Protein AF-A0A7S2MTX1-F1 (afdb_monomer_lite)

Secondary structure (DSSP, 8-state):
-------------------------------------------------PPP----------S--TTHHHHHHHHHHHHHHHHHHHHHHHHH-TTHHHHHHHHHHHHHHHHHTT-GGG-SHHHHHHHHHHHHHHHHHHHHHHHHHHHHHHHHHHHHHHHHTTS---------

pLDDT: mean 74.72, std 20.44, range [40.81, 98.38]

Organism: NCBI:txid374047

Radius of gyration: 31.08 Å; chains: 1; bounding box: 96×94×58 Å

Sequence (172 aa):
MMPASSDDQLQSSLTPSSSPSCEREVNDSPEPAADAPGPALYSPSRVSAGNPKRDANAKKGTDKARGSDETSKQRERFIIFIRILFKCIDETDPQLRPLAKRIVKECTLRNREGHPGYQPLVEAVQSRLQSVVGDTHWKRAEEYLRYFVATRKRTARGRQALSSNPMDRKLE

Structure (mmCIF, N/CA/C/O backbone):
data_AF-A0A7S2MTX1-F1
#
_entry.id   AF-A0A7S2MTX1-F1
#
loop_
_atom_site.group_PDB
_atom_site.id
_atom_site.type_symbol
_atom_site.label_atom_id
_atom_site.label_alt_id
_atom_site.label_comp_id
_atom_site.label_asym_id
_atom_site.label_entity_id
_atom_site.label_seq_id
_atom_site.pdbx_PDB_ins_code
_atom_site.Cartn_x
_atom_site.Cartn_y
_atom_site.Cartn_z
_atom_site.occupancy
_atom_site.B_iso_or_equiv
_atom_site.auth_seq_id
_atom_site.auth_comp_id
_atom_site.auth_asym_id
_atom_site.auth_atom_id
_atom_site.pdbx_PDB_model_num
ATOM 1 N N . MET A 1 1 ? -53.347 -24.215 -5.303 1.00 52.19 1 MET A N 1
ATOM 2 C CA . MET A 1 1 ? -53.698 -25.547 -4.766 1.00 52.19 1 MET A CA 1
ATOM 3 C C . MET A 1 1 ? -52.737 -26.564 -5.370 1.00 52.19 1 MET A C 1
ATOM 5 O O . MET A 1 1 ? -52.654 -26.591 -6.589 1.00 52.19 1 MET A O 1
ATOM 9 N N . MET A 1 2 ? -52.083 -27.360 -4.504 1.00 48.50 2 MET A N 1
ATOM 10 C CA . MET A 1 2 ? -51.206 -28.533 -4.758 1.00 48.50 2 MET A CA 1
ATOM 11 C C . MET A 1 2 ? -49.745 -28.250 -5.214 1.00 48.50 2 MET A C 1
ATOM 13 O O . MET A 1 2 ? -49.523 -27.239 -5.872 1.00 48.50 2 MET A O 1
ATOM 17 N N . PRO A 1 3 ? -48.750 -29.111 -4.871 1.00 64.12 3 PRO A N 1
ATOM 18 C CA . PRO A 1 3 ? -48.204 -29.297 -3.516 1.00 64.12 3 PRO A CA 1
ATOM 19 C C . PRO A 1 3 ? -46.650 -29.382 -3.457 1.00 64.12 3 PRO A C 1
ATOM 21 O O . PRO A 1 3 ? -45.943 -29.199 -4.441 1.00 64.12 3 PRO A O 1
ATOM 24 N N . ALA A 1 4 ? -46.182 -29.639 -2.234 1.00 58.47 4 ALA A N 1
ATOM 25 C CA . ALA A 1 4 ? -44.828 -29.779 -1.698 1.00 58.47 4 ALA A CA 1
ATOM 26 C C . ALA A 1 4 ? -43.936 -30.918 -2.254 1.00 58.47 4 ALA A C 1
ATOM 28 O O . ALA A 1 4 ? -44.442 -31.886 -2.818 1.00 58.47 4 ALA A O 1
ATOM 29 N N . SER A 1 5 ? -42.641 -30.829 -1.893 1.00 54.34 5 SER A N 1
ATOM 30 C CA . SER A 1 5 ? -41.557 -31.851 -1.828 1.00 54.34 5 SER A CA 1
ATOM 31 C C . SER A 1 5 ? -40.366 -31.502 -2.740 1.00 54.34 5 SER A C 1
ATOM 33 O O . SER A 1 5 ? -40.574 -31.047 -3.855 1.00 54.34 5 SER A O 1
ATOM 35 N N . SER A 1 6 ? -39.096 -31.627 -2.349 1.00 64.00 6 SER A N 1
ATOM 36 C CA . SER A 1 6 ? -38.511 -32.483 -1.315 1.00 64.00 6 SER A CA 1
ATOM 37 C C . SER A 1 6 ? -37.344 -31.804 -0.599 1.00 64.00 6 SER A C 1
ATOM 39 O O . SER A 1 6 ? -36.483 -31.180 -1.217 1.00 64.00 6 SER A O 1
ATOM 41 N N . ASP A 1 7 ? -37.349 -31.998 0.712 1.00 56.84 7 ASP A N 1
ATOM 42 C CA . ASP A 1 7 ? -36.225 -31.916 1.636 1.00 56.84 7 ASP A CA 1
ATOM 43 C C . ASP A 1 7 ? -35.286 -33.104 1.340 1.00 56.84 7 ASP A C 1
ATOM 45 O O . ASP A 1 7 ? -35.750 -34.245 1.353 1.00 56.84 7 ASP A O 1
ATOM 49 N N . ASP A 1 8 ? -34.004 -32.864 1.051 1.00 61.47 8 ASP A N 1
ATOM 50 C CA . ASP A 1 8 ? -32.977 -33.914 1.102 1.00 61.47 8 ASP A CA 1
ATOM 51 C C . ASP A 1 8 ? -31.849 -33.454 2.029 1.00 61.47 8 ASP A C 1
ATOM 53 O O . ASP A 1 8 ? -30.986 -32.636 1.696 1.00 61.47 8 ASP A O 1
ATOM 57 N N . GLN A 1 9 ? -31.947 -33.958 3.256 1.00 53.06 9 GLN A N 1
ATOM 58 C CA . GLN A 1 9 ? -30.879 -34.020 4.234 1.00 53.06 9 GLN A CA 1
ATOM 59 C C . GLN A 1 9 ? -29.730 -34.867 3.688 1.00 53.06 9 GLN A C 1
ATOM 61 O O . GLN A 1 9 ? -29.823 -36.093 3.665 1.00 53.06 9 GLN A O 1
ATOM 66 N N . LEU A 1 10 ? -28.583 -34.240 3.437 1.00 64.12 10 LEU A N 1
ATOM 67 C CA . LEU A 1 10 ? -27.307 -34.936 3.561 1.00 64.12 10 LEU A CA 1
ATOM 68 C C . LEU A 1 10 ? -26.622 -34.505 4.852 1.00 64.12 10 LEU A C 1
ATOM 70 O O . LEU A 1 10 ? -25.964 -33.472 4.967 1.00 64.12 10 LEU A O 1
ATOM 74 N N . GLN A 1 11 ? -26.869 -35.355 5.843 1.00 54.03 11 GLN A N 1
ATOM 75 C CA . GLN A 1 11 ? -26.164 -35.466 7.100 1.00 54.03 11 GLN A CA 1
ATOM 76 C C . GLN A 1 11 ? -24.695 -35.873 6.870 1.00 54.03 11 GLN A C 1
ATOM 78 O O . GLN A 1 11 ? -24.394 -36.726 6.042 1.00 54.03 11 GLN A O 1
ATOM 83 N N . SER A 1 12 ? -23.828 -35.334 7.729 1.00 51.59 12 SER A N 1
ATOM 84 C CA . SER A 1 12 ? -22.703 -36.043 8.353 1.00 51.59 12 SER A CA 1
ATOM 85 C C . SER A 1 12 ? -21.522 -36.510 7.494 1.00 51.59 12 SER A C 1
ATOM 87 O O . SER A 1 12 ? -21.527 -37.600 6.936 1.00 51.59 12 SER A O 1
ATOM 89 N N . SER A 1 13 ? -20.391 -35.822 7.667 1.00 52.16 13 SER A N 1
ATOM 90 C CA . SER A 1 13 ? -19.169 -36.509 8.112 1.00 52.16 13 SER A CA 1
ATOM 91 C C . SER A 1 13 ? -18.204 -35.520 8.768 1.00 52.16 13 SER A C 1
ATOM 93 O O . SER A 1 13 ? -17.438 -34.821 8.106 1.00 52.16 13 SER A O 1
ATOM 95 N N . LEU A 1 14 ? -18.268 -35.471 10.098 1.00 48.16 14 LEU A N 1
ATOM 96 C CA . LEU A 1 14 ? -17.227 -34.932 10.964 1.00 48.16 14 LEU A CA 1
ATOM 97 C C . LEU A 1 14 ? -15.992 -35.831 10.829 1.00 48.16 14 LEU A C 1
ATOM 99 O O . LEU A 1 14 ? -16.038 -36.997 11.215 1.00 48.16 14 LEU A O 1
ATOM 103 N N . THR A 1 15 ? -14.894 -35.307 10.291 1.00 62.75 15 THR A N 1
ATOM 104 C CA . THR A 1 15 ? -13.593 -35.982 10.361 1.00 62.75 15 THR A CA 1
ATOM 105 C C . THR A 1 15 ? -12.849 -35.544 11.622 1.00 62.75 15 THR A C 1
ATOM 107 O O . THR A 1 15 ? -12.782 -34.342 11.898 1.00 62.75 15 THR A O 1
ATOM 110 N N . PRO A 1 16 ? -12.287 -36.487 12.393 1.00 56.62 16 PRO A N 1
ATOM 111 C CA . PRO A 1 16 ? -11.637 -36.201 13.659 1.00 56.62 16 PRO A CA 1
ATOM 112 C C . PRO A 1 16 ? -10.255 -35.563 13.490 1.00 56.62 16 PRO A C 1
ATOM 114 O O . PRO A 1 16 ? -9.456 -35.929 12.631 1.00 56.62 16 PRO A O 1
ATOM 117 N N . SER A 1 17 ? -10.011 -34.627 14.404 1.00 55.75 17 SER A N 1
ATOM 118 C CA . SER A 1 17 ? -8.734 -34.245 15.000 1.00 55.75 17 SER A CA 1
ATOM 119 C C . SER A 1 17 ? -7.609 -35.276 14.830 1.00 55.75 17 SER A C 1
ATOM 121 O O . SER A 1 17 ? -7.720 -36.423 15.257 1.00 55.75 17 SER A O 1
ATOM 123 N N . SER A 1 18 ? -6.489 -34.831 14.268 1.00 50.56 18 SER A N 1
ATOM 124 C CA . SER A 1 18 ? -5.187 -35.472 14.441 1.00 50.56 18 SER A CA 1
ATOM 125 C C . SER A 1 18 ? -4.182 -34.396 14.815 1.00 50.56 18 SER A C 1
ATOM 127 O O . SER A 1 18 ? -3.573 -33.751 13.965 1.00 50.56 18 SER A O 1
ATOM 129 N N . SER A 1 19 ? -4.060 -34.191 16.122 1.00 53.41 19 SER A N 1
ATOM 130 C CA . SER A 1 19 ? -2.916 -33.546 16.751 1.00 53.41 19 SER A CA 1
ATOM 131 C C . SER A 1 19 ? -1.718 -34.498 16.707 1.00 53.41 19 SER A C 1
ATOM 133 O O . SER A 1 19 ? -1.795 -35.572 17.305 1.00 53.41 19 SER A O 1
ATOM 135 N N . PRO A 1 20 ? -0.583 -34.129 16.097 1.00 62.81 20 PRO A N 1
ATOM 136 C CA . PRO A 1 20 ? 0.694 -34.696 16.486 1.00 62.81 20 PRO A CA 1
ATOM 137 C C . PRO A 1 20 ? 1.197 -33.950 17.727 1.00 62.81 20 PRO A C 1
ATOM 139 O O . PRO A 1 20 ? 1.721 -32.839 17.655 1.00 62.81 20 PRO A O 1
ATOM 142 N N . SER A 1 21 ? 0.987 -34.587 18.879 1.00 51.72 21 SER A N 1
ATOM 143 C CA . SER A 1 21 ? 1.722 -34.312 20.109 1.00 51.72 21 SER A CA 1
ATOM 144 C C . SER A 1 21 ? 3.173 -34.735 19.881 1.00 51.72 21 SER A C 1
ATOM 146 O O . SER A 1 21 ? 3.474 -35.926 19.839 1.00 51.72 21 SER A O 1
ATOM 148 N N . CYS A 1 22 ? 4.063 -33.767 19.678 1.00 40.81 22 CYS A N 1
ATOM 149 C CA . CYS A 1 22 ? 5.504 -33.987 19.740 1.00 40.81 22 CYS A CA 1
ATOM 150 C C . CYS A 1 22 ? 6.009 -33.363 21.038 1.00 40.81 22 CYS A C 1
ATOM 152 O O . CYS A 1 22 ? 6.478 -32.228 21.069 1.00 40.81 22 CYS A O 1
ATOM 154 N N . GLU A 1 23 ? 5.878 -34.128 22.115 1.00 54.81 23 GLU A N 1
ATOM 155 C CA . GLU A 1 23 ? 6.721 -33.982 23.291 1.00 54.81 23 GLU A CA 1
ATOM 156 C C . GLU A 1 23 ? 8.150 -34.361 22.891 1.00 54.81 23 GLU A C 1
ATOM 158 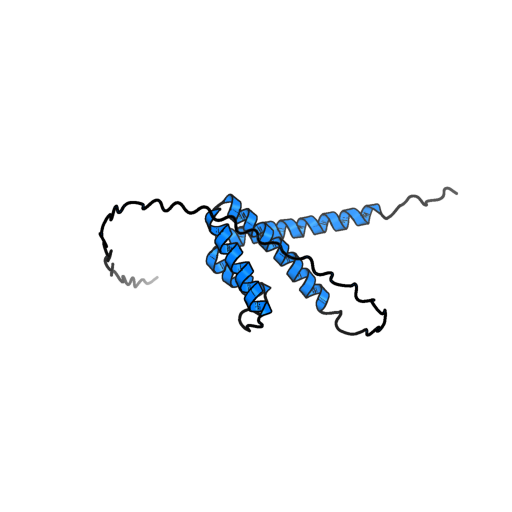O O . GLU A 1 23 ? 8.386 -35.511 22.517 1.00 54.81 23 GLU A O 1
ATOM 163 N N . ARG A 1 24 ? 9.114 -33.433 22.976 1.00 52.78 24 ARG A N 1
ATOM 164 C CA . ARG A 1 24 ? 10.489 -33.835 23.292 1.00 52.78 24 ARG A CA 1
ATOM 165 C C . ARG A 1 24 ? 11.382 -32.711 23.813 1.00 52.78 24 ARG A C 1
ATOM 167 O O . ARG A 1 24 ? 11.651 -31.738 23.123 1.00 52.78 24 ARG A O 1
ATOM 174 N N . GLU A 1 25 ? 11.864 -32.982 25.022 1.00 56.41 25 GLU A N 1
ATOM 175 C CA . GLU A 1 25 ? 13.159 -32.630 25.611 1.00 56.41 25 GLU A CA 1
ATOM 176 C C . GLU A 1 25 ? 13.539 -31.153 25.750 1.00 56.41 25 GLU A C 1
ATOM 178 O O . GLU A 1 25 ? 14.143 -30.518 24.891 1.00 56.41 25 GLU A O 1
ATOM 183 N N . VAL A 1 26 ? 13.310 -30.690 26.978 1.00 59.50 26 VAL A N 1
ATOM 184 C CA . VAL A 1 26 ? 14.211 -29.804 27.712 1.00 59.50 26 VAL A CA 1
ATOM 185 C C . VAL A 1 26 ? 15.627 -30.391 27.646 1.00 59.50 26 VAL A C 1
ATOM 187 O O . VAL A 1 26 ? 15.892 -31.428 28.250 1.00 59.50 26 VAL A O 1
ATOM 190 N N . ASN A 1 27 ? 16.526 -29.742 26.911 1.00 60.44 27 ASN A N 1
ATOM 191 C CA . ASN A 1 27 ? 17.962 -29.959 27.048 1.00 60.44 27 ASN A CA 1
ATOM 192 C C . ASN A 1 27 ? 18.571 -28.647 27.546 1.00 60.44 27 ASN A C 1
ATOM 194 O O . ASN A 1 27 ? 18.886 -27.737 26.780 1.00 60.44 27 ASN A O 1
ATOM 198 N N . ASP A 1 28 ? 18.611 -28.546 28.872 1.00 56.66 28 ASP A N 1
ATOM 199 C CA . ASP A 1 28 ? 19.441 -27.615 29.620 1.00 56.66 28 ASP A CA 1
ATOM 200 C C . ASP A 1 28 ? 20.896 -28.037 29.379 1.00 56.66 28 ASP A C 1
ATOM 202 O O . ASP A 1 28 ? 21.309 -29.125 29.784 1.00 56.66 28 ASP A O 1
ATOM 206 N N . SER A 1 29 ? 21.656 -27.238 28.626 1.00 53.31 29 SER A N 1
ATOM 207 C CA . SER A 1 29 ? 23.089 -27.474 28.467 1.00 53.31 29 SER A CA 1
ATOM 208 C C . SER A 1 29 ? 23.862 -26.156 28.524 1.00 53.31 29 SER A C 1
ATOM 210 O O . SER A 1 29 ? 23.515 -25.214 27.804 1.00 53.31 29 SER A O 1
ATOM 212 N N . PRO A 1 30 ? 24.864 -26.068 29.415 1.00 61.12 30 PRO A N 1
ATOM 213 C CA . PRO A 1 30 ? 25.415 -24.813 29.883 1.00 61.12 30 PRO A CA 1
ATOM 214 C C . PRO A 1 30 ? 26.387 -24.171 28.896 1.00 61.12 30 PRO A C 1
ATOM 216 O O . PRO A 1 30 ? 27.155 -24.814 28.182 1.00 61.12 30 PRO A O 1
ATOM 219 N N . GLU A 1 31 ? 26.342 -22.849 28.957 1.00 46.84 31 GLU A N 1
ATOM 220 C CA . GLU A 1 31 ? 27.313 -21.863 28.511 1.00 46.84 31 GLU A CA 1
ATOM 221 C C . GLU A 1 31 ? 28.781 -22.289 28.733 1.00 46.84 31 GLU A C 1
ATOM 223 O O . GLU A 1 31 ? 29.178 -22.589 29.861 1.00 46.84 31 GLU A O 1
ATOM 228 N N . PRO A 1 32 ? 29.634 -22.212 27.695 1.00 61.22 32 PRO A N 1
ATOM 229 C CA . PRO A 1 32 ? 31.040 -21.911 27.887 1.00 61.22 32 PRO A CA 1
ATOM 230 C C . PRO A 1 32 ? 31.295 -20.445 27.530 1.00 61.22 32 PRO A C 1
ATOM 232 O O . PRO A 1 32 ? 31.320 -20.051 26.361 1.00 61.22 32 PRO A O 1
ATOM 235 N N . ALA A 1 33 ? 31.521 -19.646 28.570 1.00 55.66 33 ALA A N 1
ATOM 236 C CA . ALA A 1 33 ? 32.187 -18.361 28.481 1.00 55.66 33 ALA A CA 1
ATOM 237 C C . ALA A 1 33 ? 33.541 -18.539 27.773 1.00 55.66 33 ALA A C 1
ATOM 239 O O . ALA A 1 33 ? 34.485 -19.098 28.331 1.00 55.66 33 ALA A O 1
ATOM 240 N N . ALA A 1 34 ? 33.628 -18.066 26.533 1.00 59.09 34 ALA A N 1
ATOM 241 C CA . ALA A 1 34 ? 34.884 -17.875 25.825 1.00 59.09 34 ALA A CA 1
ATOM 242 C C . ALA A 1 34 ? 35.087 -16.375 25.614 1.00 59.09 34 ALA A C 1
ATOM 244 O O . ALA A 1 34 ? 34.642 -15.766 24.641 1.00 59.09 34 ALA A O 1
ATOM 245 N N . ASP A 1 35 ? 35.743 -15.814 26.619 1.00 51.94 35 ASP A N 1
ATOM 246 C CA . ASP A 1 35 ? 36.557 -14.615 26.578 1.00 51.94 35 ASP A CA 1
ATOM 247 C C . ASP A 1 35 ? 37.422 -14.577 25.302 1.00 51.94 35 ASP A C 1
ATOM 249 O O . ASP A 1 35 ? 38.227 -15.477 25.054 1.00 51.94 35 ASP A O 1
ATOM 253 N N . ALA A 1 36 ? 37.240 -13.54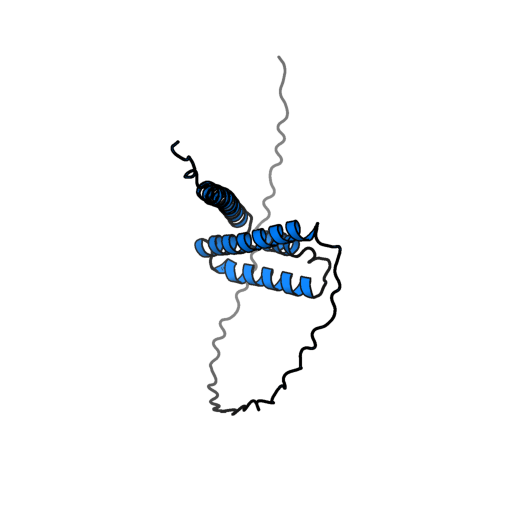8 24.472 1.00 54.06 36 ALA A N 1
ATOM 254 C CA . ALA A 1 36 ? 38.215 -13.170 23.454 1.00 54.06 36 ALA A CA 1
ATOM 255 C C . ALA A 1 36 ? 38.089 -11.670 23.119 1.00 54.06 36 ALA A C 1
ATOM 257 O O . ALA A 1 36 ? 37.211 -11.269 22.345 1.00 54.06 36 ALA A O 1
ATOM 258 N N . PRO A 1 37 ? 38.970 -10.817 23.668 1.00 59.38 37 PRO A N 1
ATOM 259 C CA . PRO A 1 37 ? 39.118 -9.432 23.251 1.00 59.38 37 PRO A CA 1
ATOM 260 C C . PRO A 1 37 ? 39.983 -9.364 21.986 1.00 59.38 37 PRO A C 1
ATOM 262 O O . PRO A 1 37 ? 41.157 -9.726 21.990 1.00 59.38 37 PRO A O 1
ATOM 265 N N . GLY A 1 38 ? 39.415 -8.859 20.891 1.00 47.41 38 GLY A N 1
ATOM 266 C CA . GLY A 1 38 ? 40.156 -8.587 19.660 1.00 47.41 38 GLY A CA 1
ATOM 267 C C . GLY A 1 38 ? 39.775 -7.234 19.061 1.00 47.41 38 GLY A C 1
ATOM 268 O O . GLY A 1 38 ? 38.788 -7.164 18.329 1.00 47.41 38 GLY A O 1
ATOM 269 N N . PRO A 1 39 ? 40.527 -6.147 19.323 1.00 60.66 39 PRO A N 1
ATOM 270 C CA . PRO A 1 39 ? 40.336 -4.882 18.629 1.00 60.66 39 PRO A CA 1
ATOM 271 C C . PRO A 1 39 ? 40.972 -4.972 17.237 1.00 60.66 39 PRO A C 1
ATOM 273 O O . PRO A 1 39 ? 42.143 -4.650 17.041 1.00 60.66 39 PRO A O 1
ATOM 276 N N . ALA A 1 40 ? 40.198 -5.404 16.242 1.00 46.81 40 ALA A N 1
ATOM 277 C CA . ALA A 1 40 ? 40.587 -5.248 14.847 1.00 46.81 40 ALA A CA 1
ATOM 278 C C . ALA A 1 40 ? 40.421 -3.773 14.447 1.00 46.81 40 ALA A C 1
ATOM 280 O O . ALA A 1 40 ? 39.348 -3.325 14.040 1.00 46.81 40 ALA A O 1
ATOM 281 N N . LEU A 1 41 ? 41.512 -3.018 14.584 1.00 57.81 41 LEU A N 1
ATOM 282 C CA . LEU A 1 41 ? 41.731 -1.726 13.942 1.00 57.81 41 LEU A CA 1
ATOM 283 C C . LEU A 1 41 ? 41.666 -1.903 12.418 1.00 57.81 41 LEU A C 1
ATOM 285 O O . LEU A 1 41 ? 42.676 -2.079 11.743 1.00 57.81 41 LEU A O 1
ATOM 289 N N . TYR A 1 42 ? 40.459 -1.864 11.865 1.00 55.34 42 TYR A N 1
ATOM 290 C CA . TYR A 1 42 ? 40.247 -1.696 10.436 1.00 55.34 42 TYR A CA 1
ATOM 291 C C . TYR A 1 42 ? 40.238 -0.192 10.136 1.00 55.34 42 TYR A C 1
ATOM 293 O O . TYR A 1 42 ? 39.282 0.530 10.416 1.00 55.34 42 TYR A O 1
ATOM 301 N N . SER A 1 43 ? 41.357 0.276 9.585 1.00 58.97 43 SER A N 1
ATOM 302 C CA . SER A 1 43 ? 41.483 1.572 8.922 1.00 58.97 43 SER A CA 1
ATOM 303 C C . SER A 1 43 ? 41.004 1.450 7.474 1.00 58.97 43 SER A C 1
ATOM 305 O O . SER A 1 43 ? 41.714 0.853 6.660 1.00 58.97 43 SER A O 1
ATOM 307 N N . PRO A 1 44 ? 39.870 2.052 7.076 1.00 59.25 44 PRO A N 1
ATOM 308 C CA . PRO A 1 44 ? 39.626 2.309 5.669 1.00 59.25 44 PRO A CA 1
ATOM 309 C C . PRO A 1 44 ? 40.457 3.517 5.228 1.00 59.25 44 PRO A C 1
ATOM 311 O O . PRO A 1 44 ? 40.135 4.670 5.525 1.00 59.25 44 PRO A O 1
ATOM 314 N N . SER A 1 45 ? 41.529 3.237 4.483 1.00 52.25 45 SER A N 1
ATOM 315 C CA . SER A 1 45 ? 42.209 4.222 3.641 1.00 52.25 45 SER A CA 1
ATOM 316 C C . SER A 1 45 ? 41.183 4.931 2.756 1.00 52.25 45 SER A C 1
ATOM 318 O O . SER A 1 45 ? 40.579 4.328 1.868 1.00 52.25 45 SER A O 1
ATOM 320 N N . ARG A 1 46 ? 40.990 6.232 2.995 1.00 51.78 46 ARG A N 1
ATOM 321 C CA . ARG A 1 46 ? 40.294 7.133 2.073 1.00 51.78 46 ARG A CA 1
ATOM 322 C C . ARG A 1 46 ? 41.142 7.281 0.815 1.00 51.78 46 ARG A C 1
ATOM 324 O O . ARG A 1 46 ? 42.043 8.112 0.764 1.00 51.78 46 ARG A O 1
ATOM 331 N N . VAL A 1 47 ? 40.842 6.486 -0.203 1.00 55.84 47 VAL A N 1
ATOM 332 C CA . VAL A 1 47 ? 41.309 6.756 -1.561 1.00 55.84 47 VAL A CA 1
ATOM 333 C C . VAL A 1 47 ? 40.473 7.888 -2.157 1.00 55.84 47 VAL A C 1
ATOM 335 O O . VAL A 1 47 ? 39.248 7.811 -2.250 1.00 55.84 47 VAL A O 1
ATOM 33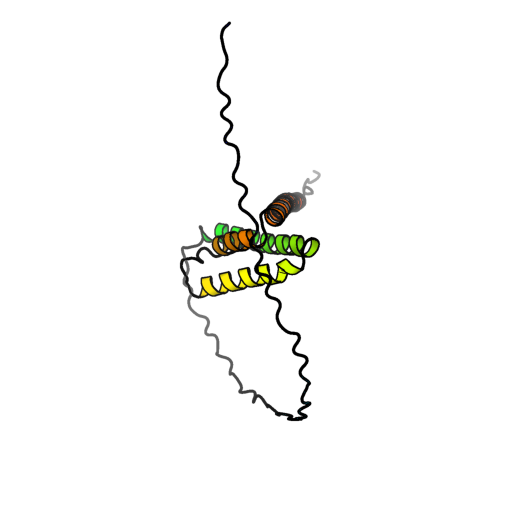8 N N . SER A 1 48 ? 41.164 8.971 -2.504 1.00 57.03 48 SER A N 1
ATOM 339 C CA . SER A 1 48 ? 40.661 10.115 -3.260 1.00 57.03 48 SER A CA 1
ATOM 340 C C . SER A 1 48 ? 39.991 9.665 -4.556 1.00 57.03 48 SER A C 1
ATOM 342 O O . SER A 1 48 ? 40.664 9.250 -5.498 1.00 57.03 48 SER A O 1
ATOM 344 N N . ALA A 1 49 ? 38.669 9.802 -4.632 1.00 50.91 49 ALA A N 1
ATOM 345 C CA . ALA A 1 49 ? 37.946 9.758 -5.895 1.00 50.91 49 ALA A CA 1
ATOM 346 C C . ALA A 1 49 ? 37.921 11.175 -6.482 1.00 50.91 49 ALA A C 1
ATOM 348 O O . ALA A 1 49 ? 37.240 12.065 -5.972 1.00 50.91 49 ALA A O 1
ATOM 349 N N . GLY A 1 50 ? 38.726 11.385 -7.525 1.00 47.31 50 GLY A N 1
ATOM 350 C CA . GLY A 1 50 ? 38.762 12.619 -8.299 1.00 47.31 50 GLY A CA 1
ATOM 351 C C . GLY A 1 50 ? 37.407 12.949 -8.925 1.00 47.31 50 GLY A C 1
ATOM 352 O O . GLY A 1 50 ? 36.651 12.066 -9.323 1.00 47.31 50 GLY A O 1
ATOM 353 N N . ASN A 1 51 ? 37.118 14.245 -9.019 1.00 50.56 51 ASN A N 1
ATOM 354 C CA . ASN A 1 51 ? 35.970 14.791 -9.733 1.00 50.56 51 ASN A CA 1
ATOM 355 C C . ASN A 1 51 ? 36.090 14.521 -11.245 1.00 50.56 51 ASN A C 1
ATOM 357 O O . ASN A 1 51 ? 36.996 15.076 -11.875 1.00 50.56 51 ASN A O 1
ATOM 361 N N . PRO A 1 52 ? 35.158 13.785 -11.878 1.00 53.59 52 PRO A N 1
ATOM 362 C CA . PRO A 1 52 ? 35.004 13.839 -13.321 1.00 53.59 52 PRO A CA 1
ATOM 363 C C . PRO A 1 52 ? 34.293 15.140 -13.713 1.00 53.59 52 PRO A C 1
ATOM 365 O O . PRO A 1 52 ? 33.144 15.411 -13.353 1.00 53.59 52 PRO A O 1
ATOM 368 N N . LYS A 1 53 ? 35.041 15.948 -14.462 1.00 53.53 53 LYS A N 1
ATOM 369 C CA . LYS A 1 53 ? 34.625 17.113 -15.240 1.00 53.53 53 LYS A CA 1
ATOM 370 C C . LYS A 1 53 ? 33.368 16.758 -16.049 1.00 53.53 53 LYS A C 1
ATOM 372 O O . LYS A 1 53 ? 33.394 15.861 -16.884 1.00 53.53 53 LYS A O 1
ATOM 377 N N . ARG A 1 54 ? 32.244 17.412 -15.742 1.00 50.09 54 ARG A N 1
ATOM 378 C CA . ARG A 1 54 ? 30.985 17.260 -16.482 1.00 50.09 54 ARG A CA 1
ATOM 379 C C . ARG A 1 54 ? 31.037 18.147 -17.717 1.00 50.09 54 ARG A C 1
ATOM 381 O O . ARG A 1 54 ? 30.782 19.344 -17.620 1.00 50.09 54 ARG A O 1
ATOM 388 N N . ASP A 1 55 ? 31.347 17.547 -18.857 1.00 61.00 55 ASP A N 1
ATOM 389 C CA . ASP A 1 55 ? 31.082 18.153 -20.153 1.00 61.00 55 ASP A CA 1
ATOM 390 C C . ASP A 1 55 ? 29.569 18.210 -20.379 1.00 61.00 55 ASP A C 1
ATOM 392 O O . ASP A 1 55 ? 28.854 17.205 -20.403 1.00 61.00 55 ASP A O 1
ATOM 396 N N . ALA A 1 56 ? 29.078 19.438 -20.490 1.00 67.62 56 ALA A N 1
ATOM 397 C CA . ALA A 1 56 ? 27.734 19.755 -20.912 1.00 67.62 56 ALA A CA 1
ATOM 398 C C . ALA A 1 56 ? 27.620 19.497 -22.418 1.00 67.62 56 ALA A C 1
ATOM 400 O O . ALA A 1 56 ? 28.100 20.302 -23.209 1.00 67.62 56 ALA A O 1
ATOM 401 N N . ASN A 1 57 ? 26.975 18.408 -22.839 1.00 57.62 57 ASN A N 1
ATOM 402 C CA . ASN A 1 57 ? 26.474 18.311 -24.207 1.00 57.62 57 ASN A CA 1
ATOM 403 C C . ASN A 1 57 ? 25.394 17.231 -24.366 1.00 57.62 57 ASN A C 1
ATOM 405 O O . ASN A 1 57 ? 25.364 16.252 -23.632 1.00 57.62 57 ASN A O 1
ATOM 409 N N . ALA A 1 58 ? 24.580 17.403 -25.405 1.00 52.88 58 ALA A N 1
ATOM 410 C CA . ALA A 1 58 ? 23.605 16.467 -25.965 1.00 52.88 58 ALA A CA 1
ATOM 411 C C . ALA A 1 58 ? 22.177 16.520 -25.396 1.00 52.88 58 ALA A C 1
ATOM 413 O O . ALA A 1 58 ? 21.650 15.613 -24.755 1.00 52.88 58 ALA A O 1
ATOM 414 N N . LYS A 1 59 ? 21.511 17.598 -25.817 1.00 57.97 59 LYS A N 1
ATOM 415 C CA . LYS A 1 59 ? 20.114 17.612 -26.260 1.00 57.97 59 LYS A CA 1
ATOM 416 C C . LYS A 1 59 ? 19.774 16.342 -27.070 1.00 57.97 59 LYS A C 1
ATOM 418 O O . LYS A 1 59 ? 20.318 16.152 -28.154 1.00 57.97 59 LYS A O 1
ATOM 423 N N . LYS A 1 60 ? 18.815 15.534 -26.608 1.00 52.53 60 LYS A N 1
ATOM 424 C CA . LYS A 1 60 ? 17.984 14.680 -27.475 1.00 52.53 60 LYS A CA 1
ATOM 425 C C . LYS A 1 60 ? 16.583 14.591 -26.875 1.00 52.53 60 LYS A C 1
ATOM 427 O O . LYS A 1 60 ? 16.386 13.984 -25.828 1.00 52.53 60 LYS A O 1
ATOM 432 N N . GLY A 1 61 ? 15.651 15.308 -27.494 1.00 48.47 61 GLY A N 1
ATOM 433 C CA . GLY A 1 61 ? 14.246 15.334 -27.113 1.00 48.47 61 GLY A CA 1
ATOM 434 C C . GLY A 1 61 ? 13.410 14.260 -27.813 1.00 48.47 61 GLY A C 1
ATOM 435 O O . GLY A 1 61 ? 13.903 13.615 -28.735 1.00 48.47 61 GLY A O 1
ATOM 436 N N . THR A 1 62 ? 12.158 14.192 -27.327 1.00 51.25 62 THR A N 1
ATOM 437 C CA . THR A 1 62 ? 10.899 13.801 -28.009 1.00 51.25 62 THR A CA 1
ATOM 438 C C . THR A 1 62 ? 10.805 12.303 -28.396 1.00 51.25 62 THR A C 1
ATOM 440 O O . THR A 1 62 ? 11.742 11.732 -28.925 1.00 51.25 62 THR A O 1
ATOM 443 N N . ASP A 1 63 ? 9.798 11.482 -28.063 1.00 44.66 63 AS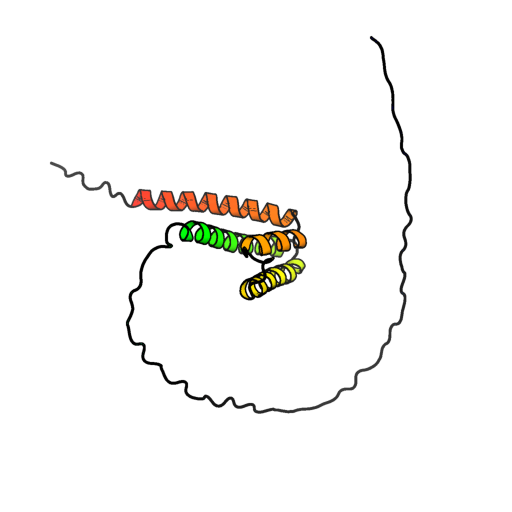P A N 1
ATOM 444 C CA . ASP A 1 63 ? 8.349 11.659 -27.906 1.00 44.66 63 ASP A CA 1
ATOM 445 C C . ASP A 1 63 ? 7.755 10.521 -27.030 1.00 44.66 63 ASP A C 1
ATOM 447 O O . ASP A 1 63 ? 7.272 9.507 -27.530 1.00 44.66 63 ASP A O 1
ATOM 451 N N . LYS A 1 64 ? 7.792 10.634 -25.693 1.00 51.16 64 LYS A N 1
ATOM 452 C CA . LYS A 1 64 ? 7.162 9.639 -24.784 1.00 51.16 64 LYS A CA 1
ATOM 453 C C . LYS A 1 64 ? 6.394 10.282 -23.623 1.00 51.16 64 LYS A C 1
ATOM 455 O O . LYS A 1 64 ? 6.298 9.724 -22.536 1.00 51.16 64 LYS A O 1
ATOM 460 N N . ALA A 1 65 ? 5.871 11.489 -23.835 1.00 51.56 65 ALA A N 1
ATOM 461 C CA . ALA A 1 65 ? 5.358 12.333 -22.753 1.00 51.56 65 ALA A CA 1
ATOM 462 C C . ALA A 1 65 ? 3.883 12.081 -22.382 1.00 51.56 65 ALA A C 1
ATOM 464 O O . ALA A 1 65 ? 3.498 12.348 -21.253 1.00 51.56 65 ALA A O 1
ATOM 465 N N . ARG A 1 66 ? 3.046 11.518 -23.266 1.00 51.66 66 ARG A N 1
ATOM 466 C CA . ARG A 1 66 ? 1.586 11.467 -23.020 1.00 51.66 66 ARG A CA 1
ATOM 467 C C . ARG A 1 66 ? 1.092 10.322 -22.118 1.00 51.66 66 ARG A C 1
ATOM 469 O O . ARG A 1 66 ? 0.028 10.449 -21.527 1.00 51.66 66 ARG A O 1
ATOM 476 N N . GLY A 1 67 ? 1.850 9.229 -21.980 1.00 54.19 67 GLY A N 1
ATOM 477 C CA . GLY A 1 67 ? 1.504 8.090 -21.101 1.00 54.19 67 GLY A CA 1
ATOM 478 C C . GLY A 1 67 ? 2.238 8.071 -19.750 1.00 54.19 67 GLY A C 1
ATOM 479 O O . GLY A 1 67 ? 1.915 7.270 -18.869 1.00 54.19 67 GLY A O 1
ATOM 480 N N . SER A 1 68 ? 3.233 8.946 -19.569 1.00 59.53 68 SER A N 1
ATOM 481 C CA . SER A 1 68 ? 4.061 8.976 -18.356 1.00 59.53 68 SER A CA 1
ATOM 482 C C . SER A 1 68 ? 3.338 9.623 -17.171 1.00 59.53 68 SER A C 1
ATOM 484 O O . SER A 1 68 ? 3.580 9.250 -16.025 1.00 59.53 68 SER A O 1
ATOM 486 N N . ASP A 1 69 ? 2.421 10.562 -17.420 1.00 70.12 69 ASP A N 1
ATOM 487 C CA . ASP A 1 69 ? 1.748 11.300 -16.345 1.00 70.12 69 ASP A CA 1
ATOM 488 C C . ASP A 1 69 ? 0.759 10.440 -15.556 1.00 70.12 69 ASP A C 1
ATOM 490 O O . ASP A 1 69 ? 0.714 10.524 -14.328 1.00 70.12 69 ASP A O 1
ATOM 494 N N . GLU A 1 70 ? -0.027 9.594 -16.227 1.00 77.94 70 GLU A N 1
ATOM 495 C CA . GLU A 1 70 ? -1.013 8.751 -15.537 1.00 77.94 70 GLU A CA 1
ATOM 496 C C . GLU A 1 70 ? -0.327 7.648 -14.725 1.00 77.94 70 GLU A C 1
ATOM 498 O O . GLU A 1 70 ? -0.632 7.436 -13.551 1.00 77.94 70 GLU A O 1
ATOM 503 N N . THR A 1 71 ? 0.691 7.014 -15.307 1.00 82.44 71 THR A N 1
ATOM 504 C CA . THR A 1 71 ? 1.487 5.998 -14.608 1.00 82.44 71 THR A CA 1
ATOM 505 C C . THR A 1 71 ? 2.253 6.591 -13.422 1.00 82.44 71 THR A C 1
ATOM 507 O O . THR A 1 71 ? 2.385 5.937 -12.385 1.00 82.44 71 THR A O 1
ATOM 510 N N . SER A 1 72 ? 2.691 7.851 -13.511 1.00 85.44 72 SER A N 1
ATOM 511 C CA . SER A 1 72 ? 3.310 8.571 -12.390 1.00 85.44 72 SER A CA 1
ATOM 512 C C . SER A 1 72 ? 2.305 8.894 -11.281 1.00 85.44 72 SER A C 1
ATOM 514 O O . SER A 1 72 ? 2.586 8.637 -10.110 1.00 85.44 72 SER A O 1
ATOM 516 N N . LYS A 1 73 ? 1.101 9.375 -11.624 1.00 88.12 73 LYS A N 1
ATOM 517 C CA . LYS A 1 73 ? 0.022 9.638 -10.652 1.00 88.12 73 LYS A CA 1
ATOM 518 C C . LYS A 1 73 ? -0.440 8.364 -9.954 1.00 88.12 73 LYS A C 1
ATOM 520 O O . LYS A 1 73 ? -0.688 8.382 -8.748 1.00 88.12 73 LYS A O 1
ATOM 525 N N . GLN A 1 74 ? -0.547 7.258 -10.687 1.00 90.31 74 GLN A N 1
ATOM 526 C CA . GLN A 1 74 ? -0.890 5.956 -10.120 1.00 90.31 74 GLN A CA 1
ATOM 527 C C . GLN A 1 74 ? 0.173 5.497 -9.118 1.00 90.31 74 GLN A C 1
ATOM 529 O O . GLN A 1 74 ? -0.173 5.096 -8.008 1.00 90.31 74 GLN A O 1
ATOM 534 N N . ARG A 1 75 ? 1.462 5.631 -9.459 1.00 90.19 75 ARG A N 1
ATOM 535 C CA . ARG A 1 75 ? 2.575 5.326 -8.545 1.00 90.19 75 ARG A CA 1
ATOM 536 C C . ARG A 1 75 ? 2.554 6.211 -7.297 1.00 90.19 75 ARG A C 1
ATOM 538 O O . ARG A 1 75 ? 2.693 5.686 -6.197 1.00 90.19 75 ARG A O 1
ATOM 545 N N . GLU A 1 76 ? 2.331 7.520 -7.433 1.00 91.38 76 GLU A N 1
ATOM 546 C CA . GLU A 1 76 ? 2.212 8.431 -6.281 1.00 91.38 76 GLU A CA 1
ATOM 547 C C . GLU A 1 76 ? 1.051 8.018 -5.364 1.00 91.38 76 GLU A C 1
ATOM 549 O O . GLU A 1 76 ? 1.232 7.873 -4.153 1.00 91.38 76 GLU A O 1
ATOM 554 N N . ARG A 1 77 ? -0.137 7.765 -5.936 1.00 92.50 77 ARG A N 1
ATOM 555 C CA . ARG A 1 77 ? -1.308 7.288 -5.180 1.00 92.50 77 ARG A CA 1
ATOM 556 C C . ARG A 1 77 ? -1.019 5.978 -4.460 1.00 92.50 77 ARG A C 1
ATOM 558 O O . ARG A 1 77 ? -1.406 5.832 -3.305 1.00 92.50 77 ARG A O 1
ATOM 565 N N . PHE A 1 78 ? -0.312 5.062 -5.113 1.00 95.44 78 PHE A N 1
ATOM 566 C CA . PHE A 1 78 ? 0.067 3.789 -4.518 1.00 95.44 78 PHE A CA 1
ATOM 567 C C . PHE A 1 78 ? 1.041 3.961 -3.346 1.00 95.44 78 PHE A C 1
ATOM 569 O O . PHE A 1 78 ? 0.861 3.342 -2.303 1.00 95.44 78 PHE A O 1
ATOM 576 N N . ILE A 1 79 ? 2.024 4.861 -3.449 1.00 95.00 79 ILE A N 1
ATOM 577 C CA . ILE A 1 79 ? 2.928 5.166 -2.327 1.00 95.00 79 ILE A CA 1
ATOM 578 C C . ILE A 1 79 ? 2.141 5.712 -1.129 1.00 95.00 79 ILE A C 1
ATOM 580 O O . ILE A 1 79 ? 2.389 5.311 0.009 1.00 95.00 79 ILE A O 1
ATOM 584 N N . ILE A 1 80 ? 1.177 6.606 -1.367 1.00 95.56 80 ILE A N 1
ATOM 585 C CA . ILE A 1 80 ? 0.300 7.125 -0.308 1.00 95.56 80 ILE A CA 1
ATOM 586 C C . ILE A 1 80 ? -0.515 5.985 0.313 1.00 95.56 80 ILE A C 1
ATOM 588 O O . ILE A 1 80 ? -0.573 5.884 1.537 1.00 95.56 80 ILE A O 1
ATOM 592 N N . PHE A 1 81 ? -1.084 5.105 -0.512 1.00 97.19 81 PHE A N 1
ATOM 593 C CA . PHE A 1 81 ? -1.819 3.930 -0.050 1.00 97.19 81 PHE A CA 1
ATOM 594 C C . PHE A 1 81 ? -0.969 3.034 0.860 1.00 97.19 81 PHE A C 1
ATOM 596 O O . PHE A 1 81 ? -1.398 2.728 1.966 1.00 97.19 81 PHE A O 1
ATOM 603 N N . ILE A 1 82 ? 0.264 2.690 0.466 1.00 97.31 82 ILE A N 1
ATOM 604 C CA . ILE A 1 82 ? 1.174 1.872 1.288 1.00 97.31 82 ILE A CA 1
ATOM 605 C C . ILE A 1 82 ? 1.447 2.531 2.648 1.00 97.31 82 ILE A C 1
ATOM 607 O O . ILE A 1 82 ? 1.472 1.854 3.676 1.00 97.31 82 ILE A O 1
ATOM 611 N N . ARG A 1 83 ? 1.616 3.860 2.685 1.00 97.31 83 ARG A N 1
ATOM 612 C CA . ARG A 1 83 ? 1.813 4.600 3.944 1.00 97.31 83 ARG A CA 1
ATOM 613 C C . ARG A 1 83 ? 0.584 4.532 4.851 1.00 97.31 83 ARG A C 1
ATOM 615 O O . ARG A 1 83 ? 0.743 4.353 6.054 1.00 97.31 83 ARG A O 1
ATOM 622 N N . ILE A 1 84 ? -0.613 4.676 4.284 1.00 97.00 84 ILE A N 1
ATOM 623 C CA . ILE A 1 84 ? -1.881 4.558 5.016 1.00 97.00 84 ILE A CA 1
ATOM 624 C C . ILE A 1 84 ? -2.057 3.129 5.534 1.00 97.00 84 ILE A C 1
ATOM 626 O O . ILE A 1 84 ? -2.343 2.946 6.712 1.00 97.00 84 ILE A O 1
ATOM 630 N N . LEU A 1 85 ? -1.816 2.124 4.692 1.00 97.31 85 LEU A N 1
ATOM 631 C CA . LEU A 1 85 ? -1.931 0.718 5.063 1.00 97.31 85 LEU A CA 1
ATOM 632 C C . LEU A 1 85 ? -1.001 0.363 6.227 1.00 97.31 85 LEU A C 1
ATOM 634 O O . LEU A 1 85 ? -1.452 -0.234 7.199 1.00 97.31 85 LEU A O 1
ATOM 638 N N . PHE A 1 86 ? 0.268 0.785 6.188 1.00 97.44 86 PHE A N 1
ATOM 639 C CA . PHE A 1 86 ? 1.170 0.572 7.325 1.00 97.44 86 PHE A CA 1
ATOM 640 C C . PHE A 1 86 ? 0.694 1.261 8.599 1.00 97.44 86 PHE A C 1
ATOM 642 O O . PHE A 1 86 ? 0.887 0.701 9.670 1.00 97.44 86 PHE A O 1
ATOM 649 N N . LYS A 1 87 ? 0.046 2.426 8.497 1.00 96.88 87 LYS A N 1
ATOM 650 C CA . LYS A 1 87 ? -0.558 3.081 9.658 1.00 96.88 87 LYS A CA 1
ATOM 651 C C . LYS A 1 87 ? -1.733 2.268 10.219 1.00 96.88 87 LYS A C 1
ATOM 653 O O . LYS A 1 87 ? -1.804 2.081 11.425 1.00 96.88 87 LYS A O 1
ATOM 658 N N . CYS A 1 88 ? -2.604 1.728 9.364 1.00 96.38 88 CYS A N 1
ATOM 659 C CA . CYS A 1 88 ? -3.706 0.861 9.800 1.00 96.38 88 CYS A CA 1
ATOM 660 C C . CYS A 1 88 ? -3.212 -0.428 10.477 1.00 96.38 88 CYS A C 1
ATOM 662 O O . CYS A 1 88 ? -3.817 -0.881 11.447 1.00 96.38 88 CYS A O 1
ATOM 664 N N . ILE A 1 89 ? -2.123 -1.010 9.964 1.00 96.81 89 ILE A N 1
ATOM 665 C CA . ILE A 1 89 ? -1.483 -2.194 10.549 1.00 96.81 89 ILE A CA 1
ATOM 666 C C . ILE A 1 89 ? -0.843 -1.838 11.896 1.00 96.81 89 ILE A C 1
ATOM 668 O O . ILE A 1 89 ? -1.086 -2.539 12.867 1.00 96.81 89 ILE A O 1
ATOM 672 N N . ASP A 1 90 ? -0.109 -0.722 11.985 1.00 96.12 90 ASP A N 1
ATOM 673 C CA . ASP A 1 90 ? 0.522 -0.256 13.232 1.00 96.12 90 ASP A CA 1
ATOM 674 C C . ASP A 1 90 ? -0.487 -0.058 14.377 1.00 96.12 90 ASP A C 1
ATOM 676 O O . ASP A 1 90 ? -0.144 -0.270 15.536 1.00 96.12 90 ASP A O 1
ATOM 680 N N . GLU A 1 91 ? -1.725 0.334 14.063 1.00 95.44 91 GLU A N 1
ATOM 681 C CA . GLU A 1 91 ? -2.793 0.538 15.050 1.00 95.44 91 GLU A CA 1
ATOM 682 C C . GLU A 1 91 ? -3.463 -0.765 15.514 1.00 95.44 91 GLU A C 1
ATOM 684 O O . GLU A 1 91 ? -4.016 -0.794 16.610 1.00 95.44 91 GLU A O 1
ATOM 689 N N . THR A 1 92 ? -3.458 -1.821 14.692 1.00 95.19 92 THR A N 1
ATOM 690 C CA . THR A 1 92 ? -4.253 -3.036 14.963 1.00 95.19 92 THR A CA 1
ATOM 691 C C . THR A 1 92 ? -3.388 -4.256 15.261 1.00 95.19 92 THR A C 1
ATOM 693 O O . THR A 1 92 ? -3.645 -4.959 16.231 1.00 95.19 92 THR A O 1
ATOM 696 N N . ASP A 1 93 ? -2.365 -4.503 14.443 1.00 96.00 93 ASP A N 1
ATOM 697 C CA . ASP A 1 93 ? -1.428 -5.613 14.611 1.00 96.00 93 ASP A CA 1
ATOM 698 C C . ASP A 1 93 ? -0.004 -5.187 14.198 1.00 96.00 93 ASP A C 1
ATOM 700 O O . ASP A 1 93 ? 0.411 -5.330 13.039 1.00 96.00 93 ASP A O 1
ATOM 704 N N . PRO A 1 94 ? 0.790 -4.683 15.157 1.00 96.25 94 PRO A N 1
ATOM 705 C CA . PRO A 1 94 ? 2.166 -4.272 14.909 1.00 96.25 94 PRO A CA 1
ATOM 706 C C . PRO A 1 94 ? 3.082 -5.405 14.412 1.00 96.25 94 PRO A C 1
ATOM 708 O O . PRO A 1 94 ? 4.109 -5.117 13.786 1.00 96.25 94 PRO A O 1
ATOM 711 N N . GLN A 1 95 ? 2.740 -6.678 14.657 1.00 96.44 95 GLN A N 1
ATOM 712 C CA . GLN A 1 95 ? 3.561 -7.831 14.266 1.00 96.44 95 GLN A CA 1
ATOM 713 C C . GLN A 1 95 ? 3.480 -8.114 12.759 1.00 96.44 95 GLN A C 1
ATOM 715 O O . GLN A 1 95 ? 4.452 -8.580 12.159 1.00 96.44 95 GLN A O 1
ATOM 720 N N . LEU A 1 96 ? 2.376 -7.745 12.100 1.00 96.44 96 LEU A N 1
ATOM 721 C CA . LEU A 1 96 ? 2.231 -7.861 10.641 1.00 96.44 96 LEU A CA 1
ATOM 722 C C . LEU A 1 96 ? 3.069 -6.833 9.869 1.00 96.44 96 LEU A C 1
ATOM 724 O O . LEU A 1 96 ? 3.446 -7.053 8.712 1.00 96.44 96 LEU A O 1
ATOM 728 N N . ARG A 1 97 ? 3.418 -5.708 10.495 1.00 96.62 97 ARG A N 1
ATOM 729 C CA . ARG A 1 97 ? 4.164 -4.620 9.852 1.00 96.62 97 ARG A CA 1
ATOM 730 C C . ARG A 1 97 ? 5.532 -5.040 9.284 1.00 96.62 97 ARG A C 1
ATOM 732 O O . ARG A 1 97 ? 5.810 -4.699 8.127 1.00 96.62 97 ARG A O 1
ATOM 739 N N . PRO A 1 98 ? 6.430 -5.730 10.021 1.00 97.94 98 PRO A N 1
ATOM 740 C CA . PRO A 1 98 ? 7.704 -6.190 9.464 1.00 97.94 98 PRO A CA 1
ATOM 741 C C . PRO A 1 98 ? 7.525 -7.171 8.297 1.00 97.94 98 PRO A C 1
ATOM 743 O O . PRO A 1 98 ? 8.283 -7.086 7.326 1.00 97.94 98 PRO A O 1
ATOM 746 N N . LEU A 1 99 ? 6.511 -8.042 8.342 1.00 97.56 99 LEU A N 1
ATOM 747 C CA . LEU A 1 99 ? 6.193 -8.977 7.256 1.00 97.56 99 LEU A CA 1
ATOM 748 C C . LEU A 1 99 ? 5.766 -8.226 5.992 1.00 97.56 99 LEU A C 1
ATOM 750 O O . LEU A 1 99 ? 6.342 -8.413 4.920 1.00 97.56 99 LEU A O 1
ATOM 754 N N . ALA A 1 100 ? 4.838 -7.286 6.139 1.00 97.69 100 ALA A N 1
ATOM 755 C CA . ALA A 1 100 ? 4.367 -6.430 5.062 1.00 97.69 100 ALA A CA 1
ATOM 756 C C . ALA A 1 100 ? 5.518 -5.605 4.435 1.00 97.69 100 ALA A C 1
ATOM 758 O O . ALA A 1 100 ? 5.656 -5.535 3.211 1.00 97.69 100 ALA A O 1
ATOM 759 N N . LYS A 1 101 ? 6.434 -5.058 5.253 1.00 98.06 101 LYS A N 1
ATOM 760 C CA . LYS A 1 101 ? 7.654 -4.379 4.769 1.00 98.06 101 LYS A CA 1
ATOM 761 C C . LYS A 1 101 ? 8.577 -5.309 3.979 1.00 98.06 101 LYS A C 1
ATOM 763 O O . LYS A 1 101 ? 9.140 -4.881 2.970 1.00 98.06 101 LYS A O 1
ATOM 768 N N . ARG A 1 102 ? 8.753 -6.556 4.429 1.00 98.38 102 ARG A N 1
ATOM 769 C CA . ARG A 1 102 ? 9.565 -7.562 3.729 1.00 98.38 102 ARG A CA 1
ATOM 770 C C . ARG A 1 102 ? 9.005 -7.834 2.332 1.00 98.38 102 ARG A C 1
ATOM 772 O O . ARG A 1 102 ? 9.772 -7.828 1.378 1.00 98.38 102 ARG A O 1
ATOM 779 N N . ILE A 1 103 ? 7.686 -7.965 2.198 1.00 98.06 103 ILE A N 1
ATOM 780 C CA . ILE A 1 103 ? 7.015 -8.204 0.908 1.00 98.06 103 ILE A CA 1
ATOM 781 C C . ILE A 1 103 ? 7.251 -7.057 -0.074 1.00 98.06 103 ILE A C 1
ATOM 783 O O . ILE A 1 103 ? 7.614 -7.303 -1.223 1.00 98.06 103 ILE A O 1
ATOM 787 N N . VAL A 1 104 ? 7.086 -5.805 0.367 1.00 97.75 104 VAL A N 1
ATOM 788 C CA . VAL A 1 104 ? 7.315 -4.633 -0.497 1.00 97.75 104 VAL A CA 1
ATOM 789 C C . VAL A 1 104 ? 8.766 -4.593 -0.986 1.00 97.75 104 VAL A C 1
ATOM 791 O O . VAL A 1 104 ? 9.010 -4.360 -2.174 1.00 97.75 104 VAL A O 1
ATOM 794 N N . LYS A 1 105 ? 9.732 -4.856 -0.093 1.00 98.31 105 LYS A N 1
ATOM 795 C CA . LYS A 1 105 ? 11.158 -4.933 -0.448 1.00 98.31 105 LYS A CA 1
ATOM 796 C C . LYS A 1 105 ? 11.422 -6.039 -1.469 1.00 98.31 105 LYS A C 1
ATOM 798 O O . LYS A 1 105 ? 12.041 -5.762 -2.491 1.00 98.31 105 LYS A O 1
ATOM 803 N N . GLU A 1 106 ? 10.901 -7.237 -1.226 1.00 98.12 106 GLU A N 1
ATOM 804 C CA . GLU A 1 106 ? 11.070 -8.400 -2.102 1.00 98.12 106 GLU A CA 1
ATOM 805 C C . GLU A 1 106 ? 10.509 -8.149 -3.505 1.00 98.12 106 GLU A C 1
ATOM 807 O O . GLU A 1 106 ? 11.175 -8.396 -4.508 1.00 98.12 106 GLU A O 1
ATOM 812 N N . CYS A 1 107 ? 9.296 -7.599 -3.591 1.00 97.75 107 CYS A N 1
ATOM 813 C CA . CYS A 1 107 ? 8.680 -7.291 -4.878 1.00 97.75 107 CYS A CA 1
ATOM 814 C C . CYS A 1 107 ? 9.463 -6.217 -5.638 1.00 97.75 107 CYS A C 1
ATOM 816 O O . CYS A 1 107 ? 9.610 -6.310 -6.853 1.00 97.75 107 CYS A O 1
ATOM 818 N N . THR A 1 108 ? 9.993 -5.217 -4.927 1.00 96.75 108 THR A N 1
ATOM 819 C CA . THR A 1 108 ? 10.827 -4.168 -5.528 1.00 96.75 108 THR A CA 1
ATOM 820 C C . THR A 1 108 ? 12.147 -4.736 -6.043 1.00 96.75 108 THR A C 1
ATOM 822 O O . THR A 1 108 ? 12.574 -4.372 -7.136 1.00 96.75 108 THR A O 1
ATOM 825 N N . LEU A 1 109 ? 12.787 -5.630 -5.285 1.00 98.12 109 LEU A N 1
ATOM 826 C CA . LEU A 1 109 ? 14.031 -6.285 -5.687 1.00 98.12 109 LEU A CA 1
ATOM 827 C C . LEU A 1 109 ? 13.821 -7.121 -6.956 1.00 98.12 109 LEU A C 1
ATOM 829 O O . LEU A 1 109 ? 14.465 -6.862 -7.969 1.00 98.12 109 LEU A O 1
ATOM 833 N N . ARG A 1 110 ? 12.831 -8.017 -6.953 1.00 97.81 110 ARG A N 1
ATOM 834 C CA . ARG A 1 110 ? 12.555 -8.895 -8.099 1.00 97.81 110 ARG A CA 1
ATOM 835 C C . ARG A 1 110 ? 12.040 -8.160 -9.332 1.00 97.81 110 ARG A C 1
ATOM 837 O O . ARG A 1 110 ? 12.308 -8.563 -10.461 1.00 97.81 110 ARG A O 1
ATOM 844 N N . ASN A 1 111 ? 11.327 -7.049 -9.141 1.00 96.94 111 ASN A N 1
ATOM 845 C CA . ASN A 1 111 ? 10.967 -6.164 -10.245 1.00 96.94 111 ASN A CA 1
ATOM 846 C C . ASN A 1 111 ? 12.212 -5.548 -10.906 1.00 96.94 111 ASN A C 1
ATOM 848 O O . ASN A 1 111 ? 12.270 -5.488 -12.134 1.00 96.94 111 ASN A O 1
ATOM 852 N N . ARG A 1 112 ? 13.212 -5.133 -10.109 1.00 96.56 112 ARG A N 1
ATOM 853 C CA . ARG A 1 112 ? 14.488 -4.592 -10.614 1.00 96.56 112 ARG A CA 1
ATOM 854 C C . ARG A 1 112 ? 15.325 -5.641 -11.343 1.00 96.56 112 ARG A C 1
ATOM 856 O O . ARG A 1 112 ? 16.010 -5.284 -12.292 1.00 96.56 112 ARG A O 1
ATOM 863 N N . GLU A 1 113 ? 15.244 -6.899 -10.926 1.00 97.81 113 GLU A N 1
ATOM 864 C CA . GLU A 1 113 ? 15.881 -8.041 -11.602 1.00 97.81 113 GLU A CA 1
ATOM 865 C C . GLU A 1 113 ? 15.210 -8.393 -12.942 1.00 97.81 113 GLU A C 1
ATOM 867 O O . GLU A 1 113 ? 15.759 -9.161 -13.725 1.00 97.81 113 GLU A O 1
ATOM 872 N N . GLY A 1 114 ? 14.042 -7.813 -13.244 1.00 96.31 114 GLY A N 1
ATOM 873 C CA . GLY A 1 114 ? 13.333 -8.047 -14.503 1.00 96.31 114 GLY A CA 1
ATOM 874 C C . GLY A 1 114 ? 12.452 -9.296 -14.501 1.00 96.31 114 GLY A C 1
ATOM 875 O O . GLY A 1 114 ? 12.052 -9.755 -15.568 1.00 96.31 114 GLY A O 1
ATOM 876 N N . HIS A 1 115 ? 12.111 -9.846 -13.330 1.00 96.75 115 HIS A N 1
ATOM 877 C CA . HIS A 1 115 ? 11.230 -11.009 -13.259 1.00 96.75 115 HIS A CA 1
ATOM 878 C C . HIS A 1 115 ? 9.817 -10.680 -13.786 1.00 96.75 115 HIS A C 1
ATOM 880 O O . HIS A 1 115 ? 9.181 -9.748 -13.278 1.00 96.75 115 HIS A O 1
ATOM 886 N N . PRO A 1 116 ? 9.271 -11.466 -14.737 1.00 94.38 116 PRO A N 1
ATOM 887 C CA . PRO A 1 116 ? 8.003 -11.148 -15.398 1.00 94.38 116 PRO A CA 1
ATOM 888 C C . PRO A 1 116 ? 6.811 -11.162 -14.432 1.00 94.38 116 PRO A C 1
ATOM 890 O O . PRO A 1 116 ? 5.931 -10.318 -14.534 1.00 94.38 116 PRO A O 1
ATOM 893 N N . GLY A 1 117 ? 6.823 -12.033 -13.417 1.00 93.88 117 GLY A N 1
ATOM 894 C CA . GLY A 1 117 ? 5.772 -12.092 -12.390 1.00 93.88 117 GLY A CA 1
ATOM 895 C C . GLY A 1 117 ? 5.749 -10.913 -11.406 1.00 93.88 117 GLY A C 1
ATOM 896 O O . GLY A 1 117 ? 4.898 -10.871 -10.524 1.00 93.88 117 GLY A O 1
ATOM 897 N N . TYR A 1 118 ? 6.691 -9.972 -11.524 1.00 96.00 118 TYR A N 1
ATOM 898 C CA . TYR A 1 118 ? 6.763 -8.763 -10.699 1.00 96.00 118 TYR A CA 1
ATOM 899 C C . TYR A 1 118 ? 6.529 -7.492 -11.515 1.00 96.00 118 TYR A C 1
ATOM 901 O O . TYR A 1 118 ? 6.768 -6.388 -11.019 1.00 96.00 118 TYR A O 1
ATOM 909 N N . GLN A 1 119 ? 6.087 -7.631 -12.766 1.00 93.94 119 GLN A N 1
ATOM 910 C CA . GLN A 1 119 ? 5.743 -6.524 -13.644 1.00 93.94 119 GLN A CA 1
ATOM 911 C C . GLN A 1 119 ? 4.245 -6.572 -13.979 1.00 93.94 119 GLN A C 1
ATOM 913 O O . GLN A 1 119 ? 3.788 -7.590 -14.487 1.00 93.94 119 GLN A O 1
ATOM 918 N N . PRO A 1 120 ? 3.487 -5.487 -13.730 1.00 94.56 120 PRO A N 1
ATOM 919 C CA . PRO A 1 120 ? 3.910 -4.210 -13.146 1.00 94.56 120 PRO A CA 1
ATOM 920 C C . PRO A 1 120 ? 4.085 -4.266 -11.610 1.00 94.56 120 PRO A C 1
ATOM 922 O O . PRO A 1 120 ? 3.336 -4.933 -10.901 1.00 94.56 120 PRO A O 1
ATOM 925 N N . LEU A 1 121 ? 5.052 -3.500 -11.075 1.00 95.19 121 LEU A N 1
ATOM 926 C CA . LEU A 1 121 ? 5.407 -3.502 -9.639 1.00 95.19 121 LEU A CA 1
ATOM 927 C C . LEU A 1 121 ? 4.206 -3.250 -8.714 1.00 95.19 121 LEU A C 1
ATOM 929 O O . LEU A 1 121 ? 4.114 -3.847 -7.646 1.00 95.19 121 LEU A O 1
ATOM 933 N N . VAL A 1 122 ? 3.303 -2.352 -9.116 1.00 96.06 122 VAL A N 1
ATOM 934 C CA . VAL A 1 122 ? 2.124 -1.980 -8.322 1.00 96.06 122 VAL A CA 1
ATOM 935 C C . VAL A 1 122 ? 1.217 -3.190 -8.096 1.00 96.06 122 VAL A C 1
ATOM 937 O O . VAL A 1 122 ? 0.864 -3.468 -6.954 1.00 96.06 122 VAL A O 1
ATOM 940 N N . GLU A 1 123 ? 0.906 -3.942 -9.152 1.00 95.75 123 GLU A N 1
ATOM 941 C CA . GLU A 1 123 ? 0.036 -5.123 -9.074 1.00 95.75 123 GLU A CA 1
ATOM 942 C C . GLU A 1 123 ? 0.691 -6.252 -8.276 1.00 95.75 123 GLU A C 1
ATOM 944 O O . GLU A 1 123 ? 0.056 -6.849 -7.406 1.00 95.75 123 GLU A O 1
ATOM 949 N N . ALA A 1 124 ? 1.987 -6.489 -8.502 1.00 97.00 124 ALA A N 1
ATOM 950 C CA . ALA A 1 124 ? 2.737 -7.518 -7.789 1.00 97.00 124 ALA A CA 1
ATOM 951 C C . ALA A 1 124 ? 2.795 -7.256 -6.275 1.00 97.00 124 ALA A C 1
ATOM 953 O O . ALA A 1 124 ? 2.597 -8.174 -5.474 1.00 97.00 124 ALA A O 1
ATOM 954 N N . VAL A 1 125 ? 3.034 -6.000 -5.872 1.00 97.56 125 VAL A N 1
ATOM 955 C CA . VAL A 1 125 ? 2.988 -5.609 -4.458 1.00 97.56 125 VAL A CA 1
ATOM 956 C C . VAL A 1 125 ? 1.561 -5.718 -3.932 1.00 97.56 125 VAL A C 1
ATOM 958 O O . VAL A 1 125 ? 1.377 -6.281 -2.862 1.00 97.56 125 VAL A O 1
ATOM 961 N N . GLN A 1 126 ? 0.559 -5.222 -4.662 1.00 96.62 126 GLN A N 1
ATOM 962 C CA . GLN A 1 126 ? -0.839 -5.234 -4.231 1.00 96.62 126 GLN A CA 1
ATOM 963 C C . GLN A 1 126 ? -1.343 -6.647 -3.926 1.00 96.62 126 GLN A C 1
ATOM 965 O O . GLN A 1 126 ? -1.774 -6.901 -2.804 1.00 96.62 126 GLN A O 1
ATOM 970 N N . SER A 1 127 ? -1.223 -7.572 -4.881 1.00 96.94 127 SER A N 1
ATOM 971 C CA . SER A 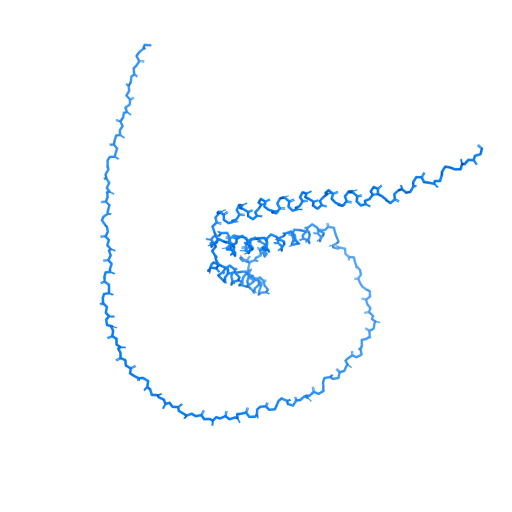1 127 ? -1.716 -8.945 -4.732 1.00 96.94 127 SER A CA 1
ATOM 972 C C . SER A 1 127 ? -1.048 -9.672 -3.557 1.00 96.94 127 SER A C 1
ATOM 974 O O . SER A 1 127 ? -1.726 -10.237 -2.697 1.00 96.94 127 SER A O 1
ATOM 976 N N . ARG A 1 128 ? 0.287 -9.598 -3.453 1.00 97.25 128 ARG A N 1
ATOM 977 C CA . ARG A 1 128 ? 1.027 -10.258 -2.363 1.00 97.25 128 ARG A CA 1
ATOM 978 C C . ARG A 1 128 ? 0.773 -9.627 -1.008 1.00 97.25 128 ARG A C 1
ATOM 980 O O . ARG A 1 128 ? 0.690 -10.335 -0.011 1.00 97.25 128 ARG A O 1
ATOM 987 N N . LEU A 1 129 ? 0.690 -8.302 -0.963 1.00 97.12 129 LEU A N 1
ATOM 988 C CA . LEU A 1 129 ? 0.466 -7.591 0.282 1.00 97.12 129 LEU A CA 1
ATOM 989 C C . LEU A 1 129 ? -0.944 -7.866 0.799 1.00 97.12 129 LEU A C 1
ATOM 991 O O . LEU A 1 129 ? -1.070 -8.203 1.970 1.00 97.12 129 LEU A O 1
ATOM 995 N N . GLN A 1 130 ? -1.963 -7.825 -0.068 1.00 97.31 130 GLN A N 1
ATOM 996 C CA . GLN A 1 130 ? -3.348 -8.159 0.275 1.00 97.31 130 GLN A CA 1
ATOM 997 C C . GLN A 1 130 ? -3.472 -9.587 0.818 1.00 97.31 130 GLN A C 1
ATOM 999 O O . GLN A 1 130 ? -4.118 -9.786 1.842 1.00 97.31 130 GLN A O 1
ATOM 1004 N N . SER A 1 131 ? -2.790 -10.561 0.206 1.00 97.69 131 SER A N 1
ATOM 1005 C CA . SER A 1 131 ? -2.794 -11.950 0.687 1.00 97.69 131 SER A CA 1
ATOM 1006 C C . SER A 1 131 ? -2.226 -12.117 2.101 1.00 97.69 131 SER A C 1
ATOM 1008 O O . SER A 1 131 ? -2.605 -13.067 2.777 1.00 97.69 131 SER A O 1
ATOM 1010 N N . VAL A 1 132 ? -1.306 -11.250 2.540 1.00 97.06 132 VAL A N 1
ATOM 1011 C CA . VAL A 1 132 ? -0.657 -11.368 3.859 1.00 97.06 132 VAL A CA 1
ATOM 1012 C C . VAL A 1 132 ? -1.327 -10.501 4.917 1.00 97.06 132 VAL A C 1
ATOM 1014 O O . VAL A 1 132 ? -1.433 -10.921 6.063 1.00 97.06 132 VAL A O 1
ATOM 1017 N N . VAL A 1 133 ? -1.778 -9.299 4.559 1.00 96.44 133 VAL A N 1
ATOM 1018 C CA . VAL A 1 133 ? -2.459 -8.399 5.506 1.00 96.44 133 VAL A CA 1
ATOM 1019 C C . VAL A 1 133 ? -3.948 -8.722 5.641 1.00 96.44 133 VAL A C 1
ATOM 1021 O O . VAL A 1 133 ? -4.565 -8.346 6.629 1.00 96.44 133 VAL A O 1
ATOM 1024 N N . GLY A 1 134 ? -4.540 -9.406 4.663 1.00 97.00 134 GLY A N 1
ATOM 1025 C CA . GLY A 1 134 ? -5.966 -9.711 4.629 1.00 97.00 134 GLY A CA 1
ATOM 1026 C C . GLY A 1 134 ? -6.849 -8.519 4.241 1.00 97.00 134 GLY A C 1
ATOM 1027 O O . GLY A 1 134 ? -6.444 -7.351 4.243 1.00 97.00 134 GLY A O 1
ATOM 1028 N N . ASP A 1 135 ? -8.106 -8.819 3.912 1.00 96.62 135 ASP A N 1
ATOM 1029 C CA . ASP A 1 135 ? -9.043 -7.836 3.359 1.00 96.62 135 ASP A CA 1
ATOM 1030 C C . ASP A 1 135 ? -9.473 -6.760 4.360 1.00 96.62 135 ASP A C 1
ATOM 1032 O O . ASP A 1 135 ? -9.801 -5.641 3.961 1.00 96.62 135 ASP A O 1
ATOM 1036 N N . THR A 1 136 ? -9.464 -7.066 5.659 1.00 96.12 136 THR A N 1
ATOM 1037 C CA . THR A 1 136 ? -9.904 -6.138 6.710 1.00 96.12 136 THR A CA 1
ATOM 1038 C C . THR A 1 136 ? -9.035 -4.881 6.744 1.00 96.12 136 THR A C 1
ATOM 1040 O O . THR A 1 136 ? -9.548 -3.762 6.661 1.00 96.12 136 THR A O 1
ATOM 1043 N N . HIS A 1 137 ? -7.709 -5.042 6.806 1.00 95.75 137 HIS A N 1
ATOM 1044 C CA . HIS A 1 137 ? -6.778 -3.910 6.775 1.00 95.75 137 HIS A CA 1
ATOM 1045 C C . HIS A 1 137 ? -6.760 -3.232 5.406 1.00 95.75 137 HIS A C 1
ATOM 1047 O O . HIS A 1 137 ? -6.663 -2.005 5.327 1.00 95.75 137 HIS A O 1
ATOM 1053 N N . TRP A 1 138 ? -6.903 -4.023 4.339 1.00 97.19 138 TRP A N 1
ATOM 1054 C CA . TRP A 1 138 ? -6.911 -3.525 2.971 1.00 97.19 138 TRP A CA 1
ATOM 1055 C C . TRP A 1 138 ? -8.067 -2.550 2.713 1.00 97.19 138 TRP A C 1
ATOM 1057 O O . TRP A 1 138 ? -7.833 -1.394 2.357 1.00 97.19 138 TRP A O 1
ATOM 1067 N N . LYS A 1 139 ? -9.310 -2.974 2.979 1.00 97.31 139 LYS A N 1
ATOM 1068 C CA . LYS A 1 139 ? -10.521 -2.156 2.786 1.00 97.31 139 LYS A CA 1
ATOM 1069 C C . LYS A 1 139 ? -10.480 -0.874 3.612 1.00 97.31 139 LYS A C 1
ATOM 1071 O O . LYS A 1 139 ? -10.822 0.197 3.112 1.00 97.31 139 LYS A O 1
ATOM 1076 N N . ARG A 1 140 ? -10.001 -0.961 4.857 1.00 96.44 140 ARG A N 1
ATOM 1077 C CA . ARG A 1 140 ? -9.843 0.209 5.728 1.00 96.44 140 ARG A CA 1
ATOM 1078 C C . ARG A 1 140 ? -8.852 1.219 5.138 1.00 96.44 140 ARG A C 1
ATOM 1080 O O . ARG A 1 140 ? -9.133 2.416 5.107 1.00 96.44 140 ARG A O 1
ATOM 1087 N N . ALA A 1 141 ? -7.717 0.756 4.613 1.00 96.88 141 ALA A N 1
ATOM 1088 C CA . ALA A 1 141 ? -6.749 1.627 3.948 1.00 96.88 141 ALA A CA 1
ATOM 1089 C C . ALA A 1 141 ? -7.306 2.258 2.655 1.00 96.88 141 ALA A C 1
ATOM 1091 O O . ALA A 1 141 ? -7.035 3.431 2.380 1.00 96.88 141 ALA A O 1
ATOM 1092 N N . GLU A 1 142 ? -8.110 1.523 1.879 1.00 96.25 142 GLU A N 1
ATOM 1093 C CA . GLU A 1 142 ? -8.785 2.049 0.683 1.00 96.25 142 GLU A CA 1
ATOM 1094 C C . GLU A 1 142 ? -9.780 3.165 1.019 1.00 96.25 142 GLU A C 1
ATOM 1096 O O . GLU A 1 142 ? -9.831 4.183 0.322 1.00 96.25 142 GLU A O 1
ATOM 1101 N N . GLU A 1 143 ? -10.539 3.014 2.104 1.00 96.69 143 GLU A N 1
ATOM 1102 C CA . GLU A 1 143 ? -11.464 4.039 2.585 1.00 96.69 143 GLU A CA 1
ATOM 1103 C C . GLU A 1 143 ? -10.723 5.328 2.972 1.00 96.69 143 GLU A C 1
ATOM 1105 O O . GLU A 1 143 ? -11.071 6.417 2.499 1.00 96.69 143 GLU A O 1
ATOM 1110 N N . TYR A 1 144 ? -9.633 5.211 3.736 1.00 95.31 144 TYR A N 1
ATOM 1111 C CA . TYR A 1 144 ? -8.783 6.354 4.077 1.00 95.31 144 TYR A CA 1
ATOM 1112 C C . TYR A 1 144 ? -8.149 7.004 2.844 1.00 95.31 144 TYR A C 1
ATOM 1114 O O . TYR A 1 144 ? -8.089 8.234 2.758 1.00 95.31 144 TYR A O 1
ATOM 1122 N N . LEU A 1 145 ? -7.701 6.216 1.861 1.00 94.44 145 LEU A N 1
ATOM 1123 C CA . LEU A 1 145 ? -7.175 6.756 0.608 1.00 94.44 145 LEU A CA 1
ATOM 1124 C C . LEU A 1 145 ? -8.256 7.540 -0.146 1.00 94.44 145 LEU A C 1
ATOM 1126 O O . LEU A 1 145 ? -7.990 8.646 -0.628 1.00 94.44 145 LEU A O 1
ATOM 1130 N N . ARG A 1 146 ? -9.480 7.004 -0.227 1.00 93.81 146 ARG A N 1
ATOM 1131 C CA . ARG A 1 146 ? -10.621 7.671 -0.869 1.00 93.81 146 ARG A CA 1
ATOM 1132 C C . ARG A 1 146 ? -10.918 9.008 -0.190 1.00 93.81 146 ARG A C 1
ATOM 1134 O O . ARG A 1 146 ? -11.043 10.021 -0.884 1.00 93.81 146 ARG A O 1
ATOM 1141 N N . TYR A 1 147 ? -10.942 9.033 1.143 1.00 93.25 147 TYR A N 1
ATOM 1142 C CA . TYR A 1 147 ? -11.102 10.257 1.930 1.00 93.25 147 TYR A CA 1
ATOM 1143 C C . TYR A 1 147 ? -9.975 11.270 1.667 1.00 93.25 147 TYR A C 1
ATOM 1145 O O . TYR A 1 147 ? -10.237 12.449 1.408 1.00 93.25 147 TYR A O 1
ATOM 1153 N N . PHE A 1 148 ? -8.718 10.819 1.658 1.00 89.19 148 PHE A N 1
ATOM 1154 C CA . PHE A 1 148 ? -7.553 11.672 1.419 1.00 89.19 148 PHE A CA 1
ATOM 1155 C C . PHE A 1 148 ? -7.578 12.310 0.021 1.00 89.19 148 PHE A C 1
ATOM 1157 O O . PHE A 1 148 ? -7.393 13.522 -0.129 1.00 89.19 148 PHE A O 1
ATOM 1164 N N . VAL A 1 149 ? -7.867 11.516 -1.014 1.00 88.31 149 VAL A N 1
ATOM 1165 C CA . VAL A 1 149 ? -7.963 11.995 -2.401 1.00 88.31 149 VAL A CA 1
ATOM 1166 C C . VAL A 1 149 ? -9.136 12.965 -2.569 1.00 88.31 149 VAL A C 1
ATOM 1168 O O . VAL A 1 149 ? -8.984 13.991 -3.239 1.00 88.31 149 VAL A O 1
ATOM 1171 N N . ALA A 1 150 ? -10.291 12.685 -1.956 1.00 88.81 150 ALA A N 1
ATOM 1172 C CA . ALA A 1 150 ? -11.442 13.588 -1.980 1.00 88.81 150 ALA A CA 1
ATOM 1173 C C . ALA A 1 150 ? -11.130 14.932 -1.298 1.00 88.81 150 ALA A C 1
ATOM 1175 O O . ALA A 1 150 ? -11.461 15.991 -1.835 1.00 88.81 150 ALA A O 1
ATOM 1176 N N . THR A 1 151 ? -10.425 14.899 -0.166 1.00 88.12 151 THR A N 1
ATOM 1177 C CA . THR A 1 151 ? -10.035 16.094 0.594 1.00 88.12 151 THR A CA 1
ATOM 1178 C C . THR A 1 151 ? -9.038 16.962 -0.181 1.00 88.12 151 THR A C 1
ATOM 1180 O O . THR A 1 151 ? -9.239 18.172 -0.304 1.00 88.12 151 THR A O 1
ATOM 1183 N N . ARG A 1 152 ? -8.012 16.361 -0.805 1.00 82.31 152 ARG A N 1
ATOM 1184 C CA . ARG A 1 152 ? -6.996 17.088 -1.599 1.00 82.31 152 ARG A CA 1
ATOM 1185 C C . ARG A 1 152 ? -7.596 17.818 -2.811 1.00 82.31 152 ARG A C 1
ATOM 1187 O O . ARG A 1 152 ? -7.122 18.888 -3.185 1.00 82.31 152 ARG A O 1
ATOM 1194 N N . LYS A 1 153 ? -8.667 17.283 -3.413 1.00 77.81 153 LYS A N 1
ATOM 1195 C CA . LYS A 1 153 ? -9.378 17.945 -4.526 1.00 77.81 153 LYS A CA 1
ATOM 1196 C C . LYS A 1 153 ? -10.075 19.242 -4.100 1.00 77.81 153 LYS A C 1
ATOM 1198 O O . LYS A 1 153 ? -10.173 20.162 -4.910 1.00 77.81 153 LYS A O 1
ATOM 1203 N N . ARG A 1 154 ? -10.548 19.334 -2.852 1.00 76.38 154 ARG A N 1
ATOM 1204 C CA . ARG A 1 154 ? -11.241 20.527 -2.333 1.00 76.38 154 ARG A CA 1
ATOM 1205 C C . ARG A 1 154 ? -10.264 21.665 -2.040 1.00 76.38 154 ARG A C 1
ATOM 1207 O O . ARG A 1 154 ? -10.516 22.798 -2.438 1.00 76.38 154 ARG A O 1
ATOM 1214 N N . THR A 1 155 ? -9.116 21.363 -1.434 1.00 72.81 155 THR A N 1
ATOM 1215 C CA . THR A 1 155 ? -8.096 22.376 -1.104 1.00 72.81 155 THR A CA 1
ATOM 1216 C C . THR A 1 155 ? -7.400 22.945 -2.342 1.00 72.81 155 THR A C 1
ATOM 1218 O O . THR A 1 155 ? -7.121 24.141 -2.387 1.00 72.81 155 THR A O 1
ATOM 1221 N N . ALA A 1 156 ? -7.190 22.133 -3.384 1.00 70.75 156 ALA A N 1
ATOM 1222 C CA . ALA A 1 156 ? -6.647 22.608 -4.658 1.00 70.75 156 ALA A CA 1
ATOM 1223 C C . ALA A 1 156 ? -7.584 23.603 -5.373 1.00 70.75 156 ALA A C 1
ATOM 1225 O O . ALA A 1 156 ? -7.110 24.586 -5.938 1.00 70.75 156 ALA A O 1
ATOM 1226 N N . ARG A 1 157 ? -8.908 23.388 -5.308 1.00 66.25 157 ARG A N 1
ATOM 1227 C CA . ARG A 1 157 ? -9.907 24.316 -5.870 1.00 66.25 157 ARG A CA 1
ATOM 1228 C C . ARG A 1 157 ? -10.042 25.597 -5.042 1.00 66.25 157 ARG A C 1
ATOM 1230 O O . ARG A 1 157 ? -10.119 26.677 -5.614 1.00 66.25 157 ARG A O 1
ATOM 1237 N N . GLY A 1 158 ? -9.990 25.493 -3.711 1.00 59.28 158 GLY A N 1
ATOM 1238 C CA . GLY A 1 158 ? -10.052 26.657 -2.817 1.00 59.28 158 GLY A CA 1
ATOM 1239 C C . GLY A 1 158 ? -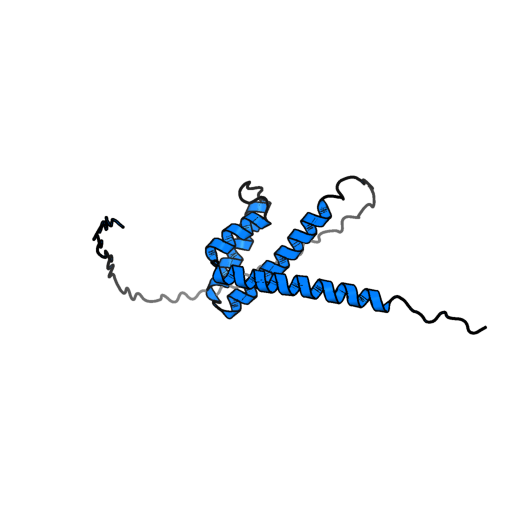8.865 27.618 -2.959 1.00 59.28 158 GLY A C 1
ATOM 1240 O O . GLY A 1 158 ? -9.040 28.825 -2.836 1.00 59.28 158 GLY A O 1
ATOM 1241 N N . ARG A 1 159 ? -7.665 27.117 -3.291 1.00 52.84 159 ARG A N 1
ATOM 1242 C CA . ARG A 1 159 ? -6.477 27.965 -3.511 1.00 52.84 159 ARG A CA 1
ATOM 1243 C C . ARG A 1 159 ? -6.480 28.735 -4.836 1.00 52.84 159 ARG A C 1
ATOM 1245 O O . ARG A 1 159 ? -5.819 29.763 -4.910 1.00 52.84 159 ARG A O 1
ATOM 1252 N N . GLN A 1 160 ? -7.200 28.274 -5.861 1.00 53.47 160 GLN A N 1
ATOM 1253 C CA . GLN A 1 160 ? -7.318 29.015 -7.128 1.00 53.47 160 GLN A CA 1
ATOM 1254 C C . GLN A 1 160 ? -8.359 30.142 -7.057 1.00 53.47 160 GLN A C 1
ATOM 1256 O O . GLN A 1 160 ? -8.229 31.126 -7.775 1.00 53.47 160 GLN A O 1
ATOM 1261 N N . ALA A 1 161 ? -9.337 30.052 -6.150 1.00 51.03 161 ALA A N 1
ATOM 1262 C CA . ALA A 1 161 ? -10.387 31.063 -6.002 1.00 51.03 161 ALA A CA 1
ATOM 1263 C C . ALA A 1 161 ? -9.919 32.380 -5.344 1.00 51.03 161 ALA A C 1
ATOM 1265 O O . ALA A 1 161 ? -10.614 33.382 -5.447 1.00 51.03 161 ALA A O 1
ATOM 1266 N N . LEU A 1 162 ? -8.746 32.407 -4.698 1.00 51.94 162 LEU A N 1
ATOM 1267 C CA . LEU A 1 162 ? -8.185 33.608 -4.052 1.00 51.94 162 LEU A CA 1
ATOM 1268 C C . LEU A 1 162 ? -7.091 34.304 -4.885 1.00 51.94 162 LEU A C 1
ATOM 1270 O O . LEU A 1 162 ? -6.514 35.285 -4.434 1.00 51.94 162 LEU A O 1
ATOM 1274 N N . SER A 1 163 ? -6.799 33.809 -6.095 1.00 47.88 163 SER A N 1
ATOM 1275 C CA . SER A 1 163 ? -5.839 34.429 -7.026 1.00 47.88 163 SER A CA 1
ATOM 1276 C C . SER A 1 163 ? -6.506 35.337 -8.070 1.00 47.88 163 SER A C 1
ATOM 1278 O O . SER A 1 163 ? -5.809 35.974 -8.859 1.00 47.88 163 SER A O 1
ATOM 1280 N N . SER A 1 164 ? -7.837 35.412 -8.097 1.00 49.59 164 SER A N 1
ATOM 1281 C CA . SER A 1 164 ? -8.578 36.368 -8.919 1.00 49.59 164 SER A CA 1
ATOM 1282 C C . SER A 1 164 ? -8.846 37.618 -8.084 1.00 49.59 164 SER A C 1
ATOM 1284 O O . SER A 1 164 ? -9.893 37.719 -7.457 1.00 49.59 164 SER A O 1
ATOM 1286 N N . ASN A 1 165 ? -7.883 38.544 -8.032 1.00 45.75 165 ASN A N 1
ATOM 1287 C CA . ASN A 1 165 ? -8.082 39.879 -7.458 1.00 45.75 165 ASN A CA 1
ATOM 1288 C C . ASN A 1 165 ? -9.236 40.591 -8.195 1.00 45.75 165 ASN A C 1
ATOM 1290 O O . ASN A 1 165 ? -9.076 40.894 -9.376 1.00 45.75 165 ASN A O 1
ATOM 1294 N N . PRO A 1 166 ? -10.367 40.915 -7.539 1.00 53.69 166 PRO A N 1
ATOM 1295 C CA . PRO A 1 166 ? -11.451 41.693 -8.135 1.00 53.69 166 PRO A CA 1
ATOM 1296 C C . PRO A 1 166 ? -11.329 43.206 -7.858 1.00 53.69 166 PRO A C 1
ATOM 1298 O O . PRO A 1 166 ? -12.313 43.930 -7.967 1.00 53.69 166 PRO A O 1
ATOM 1301 N N . MET A 1 167 ? -10.139 43.703 -7.504 1.00 49.69 167 MET A N 1
ATOM 1302 C CA . MET A 1 167 ? -9.913 45.098 -7.084 1.00 49.69 167 MET A CA 1
ATOM 1303 C C . MET A 1 167 ? -9.352 45.992 -8.203 1.00 49.69 167 MET A C 1
ATOM 1305 O O . MET A 1 167 ? -8.490 46.822 -7.951 1.00 49.69 167 MET A O 1
ATOM 1309 N N . ASP A 1 168 ? -9.849 45.839 -9.432 1.00 53.66 168 ASP A N 1
ATOM 1310 C CA . ASP A 1 168 ? -9.600 46.797 -10.525 1.00 53.66 168 ASP A CA 1
ATOM 1311 C C . ASP A 1 168 ? -10.931 47.250 -11.153 1.00 53.66 168 ASP A C 1
ATOM 1313 O O . ASP A 1 168 ? -11.186 47.134 -12.350 1.00 53.66 168 ASP A O 1
ATOM 1317 N N . ARG A 1 169 ? -11.852 47.718 -10.301 1.00 52.06 169 ARG A N 1
ATOM 1318 C CA . ARG A 1 169 ? -12.968 48.569 -10.734 1.00 52.06 169 ARG A CA 1
ATOM 1319 C C . ARG A 1 169 ? -12.613 50.006 -10.384 1.00 52.06 169 ARG A C 1
ATOM 1321 O O . ARG A 1 169 ? -12.866 50.462 -9.272 1.00 52.06 169 ARG A O 1
ATOM 1328 N N . LYS A 1 170 ? -11.978 50.669 -11.351 1.00 54.22 170 LYS A N 1
ATOM 1329 C CA . LYS A 1 170 ? -11.822 52.122 -11.420 1.00 54.22 170 LYS A CA 1
ATOM 1330 C C . LYS A 1 170 ? -13.154 52.804 -11.090 1.00 54.22 170 LYS A C 1
ATOM 1332 O O . LYS A 1 170 ? -14.174 52.473 -11.692 1.00 54.22 170 LYS A O 1
ATOM 1337 N N . LEU A 1 171 ? -13.115 53.728 -10.132 1.00 54.84 171 LEU A N 1
ATOM 1338 C CA . LEU A 1 171 ? -14.081 54.816 -10.058 1.00 54.84 171 LEU A CA 1
ATOM 1339 C C . LEU A 1 171 ? -13.731 55.798 -11.182 1.00 54.84 171 LEU A C 1
ATOM 1341 O O . LEU A 1 171 ? -12.645 56.379 -11.157 1.00 54.84 171 LEU A O 1
ATOM 1345 N N . GLU A 1 172 ? -14.639 55.945 -12.141 1.00 62.19 172 GLU A N 1
ATOM 1346 C CA . GLU A 1 172 ? -14.806 57.155 -12.955 1.00 62.19 172 GLU A CA 1
ATOM 1347 C C . GLU A 1 172 ? -16.134 57.809 -12.570 1.00 62.19 172 GLU A C 1
ATOM 1349 O O . GLU A 1 172 ? -17.096 57.050 -12.294 1.00 62.19 172 GLU A O 1
#

Foldseek 3Di:
DDDDDDDDDDDDDDDDDDDDPDDDDDDDDDDDDDDDDDPPPDDDDPDDDDDDDDDDDDDDDDDDPPPVVVVVVVVVLLVLLLVLLLVLCVVPPPPLNVVLVVLLVVLVVVVVVVPPCSPPVSVSSVVVSCVSSDDVSNVVSVVVSVVVVVVVVVVVVVVVVVPPPPPPPDDD